Protein AF-A0A6S6TCY6-F1 (afdb_monomer_lite)

InterPro domains:
  IPR008331 Ferritin/DPS domain [PF00210] (5-62)
  IPR009078 Ferritin-like superfamily [SSF47240] (3-63)
  IPR012347 Ferritin-like [G3DSA:1.20.1260.10] (1-71)

Organism: NCBI:txid269237

pLDDT: mean 96.14, std 5.82, range [67.0, 98.88]

Radius of gyration: 17.24 Å; chains: 1; bounding box: 36×16×53 Å

Foldseek 3Di:
DVVVLVVLVVVLVVLVVLLVVLVVQLVVCPPPPVVSNVVSVVSNVVSVVVNVVSVVVSVVVVVVVVVVVVVVD

Sequence (73 aa):
MKSQQTILKDSIKGEQCAISTYSQLADMTRDKEIVTYDLVSEILADEVEHEENLQALYDDITEFVTDIKSSLS

Structure (mmCIF, N/CA/C/O backbone):
data_AF-A0A6S6TCY6-F1
#
_entry.id   AF-A0A6S6TCY6-F1
#
loop_
_atom_site.group_PDB
_atom_site.id
_atom_site.type_symbol
_atom_site.label_atom_id
_atom_site.label_alt_id
_atom_site.label_comp_id
_atom_site.label_asym_id
_atom_site.label_entity_id
_atom_site.label_seq_id
_atom_site.pdbx_PDB_ins_code
_atom_site.Cartn_x
_atom_site.Cartn_y
_atom_site.Cartn_z
_atom_site.occupancy
_atom_site.B_iso_or_equiv
_atom_site.auth_seq_id
_atom_site.auth_comp_id
_atom_site.auth_asym_id
_atom_site.auth_atom_id
_atom_site.pdbx_PDB_model_num
ATOM 1 N N . MET A 1 1 ? -6.741 3.990 20.810 1.00 67.00 1 MET A N 1
ATOM 2 C CA . MET A 1 1 ? -7.544 3.109 19.933 1.00 67.00 1 MET A CA 1
ATOM 3 C C . MET A 1 1 ? -8.180 3.856 18.768 1.00 67.00 1 MET A C 1
ATOM 5 O O . MET A 1 1 ? -7.742 3.606 17.658 1.00 67.00 1 MET A O 1
ATOM 9 N N . LYS A 1 2 ? -9.100 4.824 18.956 1.00 73.00 2 LYS A N 1
ATOM 10 C CA . LYS A 1 2 ? -9.682 5.561 17.804 1.00 73.00 2 LYS A CA 1
ATOM 11 C C . LYS A 1 2 ? -8.635 6.230 16.896 1.00 73.00 2 LYS A C 1
ATOM 13 O O . LYS A 1 2 ? -8.750 6.145 15.685 1.00 73.00 2 LYS A O 1
ATOM 18 N N . SER A 1 3 ? -7.598 6.838 17.476 1.00 85.06 3 SER A N 1
ATOM 19 C CA . SER A 1 3 ? -6.504 7.458 16.714 1.00 85.06 3 SER A CA 1
ATOM 20 C C . SER A 1 3 ? -5.678 6.455 15.901 1.00 85.06 3 SER A C 1
ATOM 22 O O . SER A 1 3 ? -5.277 6.773 14.791 1.00 85.06 3 SER A O 1
ATOM 24 N N . GLN A 1 4 ? -5.457 5.243 16.420 1.00 88.31 4 GLN A N 1
ATOM 25 C CA . GLN A 1 4 ? -4.685 4.196 15.737 1.00 88.31 4 GLN A CA 1
ATOM 26 C C . GLN A 1 4 ? -5.429 3.688 14.496 1.00 88.31 4 GLN A C 1
ATOM 28 O O . GLN A 1 4 ? -4.846 3.608 13.424 1.00 88.31 4 GLN A O 1
ATOM 33 N N . GLN A 1 5 ? -6.736 3.437 14.619 1.00 92.56 5 GLN A N 1
ATOM 34 C CA . GLN A 1 5 ? -7.588 3.045 13.491 1.00 92.56 5 GLN A CA 1
ATOM 35 C C . GLN A 1 5 ? -7.662 4.128 12.404 1.00 92.56 5 GLN A C 1
ATOM 37 O O . GLN A 1 5 ? -7.729 3.801 11.224 1.00 92.56 5 GLN A O 1
ATOM 42 N N . THR A 1 6 ? -7.646 5.412 12.779 1.00 96.00 6 THR A N 1
ATOM 43 C CA . THR A 1 6 ? -7.576 6.512 11.803 1.00 96.00 6 THR A CA 1
ATOM 44 C C . THR A 1 6 ? -6.246 6.515 11.055 1.00 96.00 6 THR A C 1
ATOM 46 O O . THR A 1 6 ? -6.263 6.578 9.833 1.00 96.00 6 THR A O 1
ATOM 49 N N . ILE A 1 7 ? -5.117 6.386 11.764 1.00 97.19 7 ILE A N 1
ATOM 50 C CA . ILE A 1 7 ? -3.785 6.343 11.139 1.00 97.19 7 ILE A CA 1
ATOM 51 C C . ILE A 1 7 ? -3.691 5.178 10.152 1.00 97.19 7 ILE A C 1
ATOM 53 O O . ILE A 1 7 ? -3.276 5.387 9.022 1.00 97.19 7 ILE A O 1
ATOM 57 N N . LEU A 1 8 ? -4.149 3.983 10.539 1.00 97.56 8 LEU A N 1
ATOM 58 C CA . LEU A 1 8 ? -4.137 2.817 9.651 1.00 97.56 8 LEU A CA 1
ATOM 59 C C . LEU A 1 8 ? -4.971 3.039 8.386 1.00 97.56 8 LEU A C 1
ATOM 61 O O . LEU A 1 8 ? -4.518 2.709 7.299 1.00 97.56 8 LEU A O 1
ATOM 65 N N . LYS A 1 9 ? -6.149 3.666 8.494 1.00 97.94 9 LYS A N 1
ATOM 66 C CA . LYS A 1 9 ? -6.957 4.018 7.313 1.00 97.94 9 LYS A CA 1
ATOM 67 C C . LYS A 1 9 ? -6.253 4.994 6.380 1.00 97.94 9 LYS A C 1
ATOM 69 O O . LYS A 1 9 ? -6.423 4.893 5.168 1.00 97.94 9 LYS A O 1
ATOM 74 N N . ASP A 1 10 ? -5.532 5.963 6.932 1.00 98.31 10 ASP A N 1
ATOM 75 C CA . ASP A 1 10 ? -4.791 6.929 6.125 1.00 98.31 10 ASP A CA 1
ATOM 76 C C . ASP A 1 10 ? -3.568 6.269 5.470 1.00 98.31 10 ASP A C 1
ATOM 78 O O . ASP A 1 10 ? -3.314 6.525 4.296 1.00 98.31 10 ASP A O 1
ATOM 82 N N . SER A 1 11 ? -2.882 5.357 6.170 1.00 98.31 11 SER A N 1
ATOM 83 C CA . SER A 1 11 ? -1.803 4.537 5.606 1.00 98.31 11 SER A CA 1
ATOM 84 C C . SER A 1 11 ? -2.293 3.628 4.475 1.00 98.31 11 SER A C 1
ATOM 86 O O . SER A 1 11 ? -1.709 3.667 3.403 1.00 98.31 11 SER A O 1
ATOM 88 N N . ILE A 1 12 ? -3.414 2.914 4.647 1.00 98.75 12 ILE A N 1
ATOM 89 C CA . ILE A 1 12 ? -4.015 2.066 3.594 1.00 98.75 12 ILE A CA 1
ATOM 90 C C . ILE A 1 12 ? -4.314 2.886 2.331 1.00 98.75 12 ILE A C 1
ATOM 92 O O . ILE A 1 12 ? -4.007 2.468 1.220 1.00 98.75 12 ILE A O 1
ATOM 96 N N . LYS A 1 13 ? -4.864 4.098 2.480 1.00 98.69 13 LYS A N 1
ATOM 97 C CA . LYS A 1 13 ? -5.073 5.002 1.335 1.00 98.69 13 LYS A CA 1
ATOM 98 C C . LYS A 1 13 ? -3.763 5.459 0.693 1.00 98.69 13 LYS A C 1
ATOM 100 O O . LYS A 1 13 ? -3.744 5.733 -0.505 1.00 98.69 13 LYS A O 1
ATOM 105 N N . GLY A 1 14 ? -2.707 5.599 1.492 1.00 98.69 14 GLY A N 1
ATOM 106 C CA . GLY A 1 14 ? -1.352 5.855 1.017 1.00 98.69 14 GLY A CA 1
ATOM 107 C C . GLY A 1 14 ? -0.876 4.738 0.095 1.00 98.69 14 GLY A C 1
ATOM 108 O O . GLY A 1 14 ? -0.519 5.029 -1.046 1.00 98.69 14 GLY A O 1
ATOM 109 N N . GLU A 1 15 ? -0.997 3.484 0.534 1.00 98.69 15 GLU A N 1
ATOM 110 C CA . GLU A 1 15 ? -0.611 2.324 -0.281 1.00 98.69 15 GLU A CA 1
ATOM 111 C C . GLU A 1 15 ? -1.468 2.202 -1.544 1.00 98.69 15 GLU A C 1
ATOM 113 O O . GLU A 1 15 ? -0.939 2.054 -2.638 1.00 98.69 15 GLU A O 1
ATOM 118 N N . GLN A 1 16 ? -2.783 2.422 -1.459 1.00 98.81 16 GLN A N 1
ATOM 119 C CA . GLN A 1 16 ? -3.661 2.441 -2.641 1.00 98.81 16 GLN A CA 1
ATOM 120 C C . GLN A 1 16 ? -3.249 3.507 -3.674 1.00 98.81 16 GLN A C 1
ATOM 122 O O . GLN A 1 16 ? -3.346 3.292 -4.887 1.00 98.81 16 GLN A O 1
ATOM 127 N N . CYS A 1 17 ? -2.774 4.668 -3.210 1.00 98.75 17 CYS A N 1
ATOM 128 C CA . CYS A 1 17 ? -2.224 5.714 -4.072 1.00 98.75 17 CYS A CA 1
ATOM 129 C C . CYS A 1 17 ? -0.903 5.271 -4.724 1.00 98.75 17 CYS A C 1
ATOM 131 O O . CYS A 1 17 ? -0.702 5.488 -5.926 1.00 98.75 17 CYS A O 1
ATOM 133 N N . ALA A 1 18 ? -0.023 4.628 -3.952 1.00 98.69 18 ALA A N 1
ATOM 134 C CA . ALA A 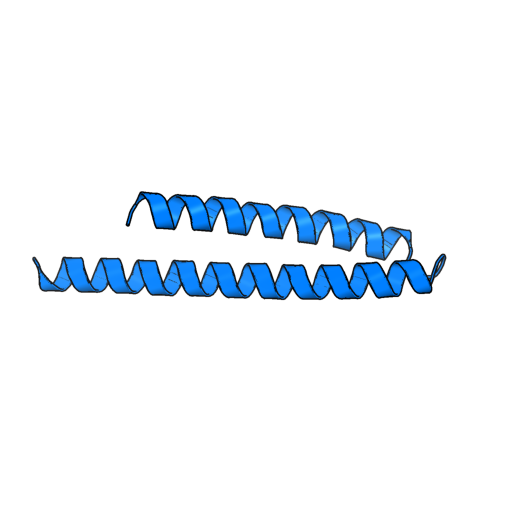1 18 ? 1.247 4.095 -4.430 1.00 98.69 18 ALA A CA 1
ATOM 135 C C . ALA A 1 18 ? 1.027 2.991 -5.478 1.00 98.69 18 ALA A C 1
ATOM 137 O O . ALA A 1 18 ? 1.516 3.119 -6.600 1.00 98.69 18 ALA A O 1
ATOM 138 N N . ILE A 1 19 ? 0.180 1.999 -5.188 1.00 98.88 19 ILE A N 1
ATOM 139 C CA . ILE A 1 19 ? -0.225 0.921 -6.105 1.00 98.88 19 ILE A CA 1
ATOM 140 C C . ILE A 1 19 ? -0.749 1.495 -7.423 1.00 98.88 19 ILE A C 1
ATOM 142 O O . ILE A 1 19 ? -0.290 1.111 -8.500 1.00 98.88 19 ILE A O 1
ATOM 146 N N . SER A 1 20 ? -1.670 2.466 -7.368 1.00 98.81 20 SER A N 1
ATOM 147 C CA . SER A 1 20 ? -2.185 3.108 -8.584 1.00 98.81 20 SER A CA 1
ATOM 148 C C . SER A 1 20 ? -1.078 3.795 -9.389 1.00 98.81 20 SER A C 1
ATOM 150 O O . SER A 1 20 ? -1.128 3.795 -10.619 1.00 98.81 20 SER A O 1
ATOM 152 N N . THR A 1 21 ? -0.106 4.412 -8.718 1.00 98.75 21 THR A N 1
ATOM 153 C CA . THR A 1 21 ? 0.998 5.131 -9.365 1.00 98.75 21 THR A CA 1
ATOM 154 C C . THR A 1 21 ? 1.977 4.156 -10.016 1.00 98.75 21 THR A C 1
ATOM 156 O O . THR A 1 21 ? 2.290 4.293 -11.200 1.00 98.75 21 THR A O 1
ATOM 159 N N . TYR A 1 22 ? 2.425 3.135 -9.285 1.00 98.75 22 TYR A N 1
ATOM 160 C CA . TYR A 1 22 ? 3.372 2.147 -9.796 1.00 98.75 22 TYR A CA 1
ATOM 161 C C . TYR A 1 22 ? 2.750 1.230 -10.850 1.00 98.75 22 TYR A C 1
ATOM 163 O O . TYR A 1 22 ? 3.423 0.898 -11.821 1.00 98.75 22 TYR A O 1
ATOM 171 N N . SER A 1 23 ? 1.450 0.930 -10.773 1.00 98.62 23 SER A N 1
ATOM 172 C CA . SER A 1 23 ? 0.738 0.239 -11.855 1.00 98.62 23 SER A CA 1
ATOM 173 C C . SER A 1 23 ? 0.767 1.039 -13.162 1.00 98.62 23 SER A C 1
ATOM 175 O O . SER A 1 23 ? 1.036 0.473 -14.220 1.00 98.62 23 SER A O 1
ATOM 177 N N . GLN A 1 24 ? 0.538 2.357 -13.108 1.00 98.69 24 GLN A N 1
ATOM 178 C CA . GLN A 1 24 ? 0.619 3.211 -14.299 1.00 98.69 24 GLN A CA 1
ATOM 179 C C . GLN A 1 24 ? 2.051 3.279 -14.848 1.00 98.69 24 GLN A C 1
ATOM 181 O O . GLN A 1 24 ? 2.249 3.213 -16.061 1.00 98.69 24 GLN A O 1
ATOM 186 N N . LEU A 1 25 ? 3.057 3.370 -13.973 1.00 98.44 25 LEU A N 1
ATOM 187 C CA . LEU A 1 25 ? 4.467 3.366 -14.374 1.00 98.44 25 LEU A CA 1
ATOM 188 C C . LEU A 1 25 ? 4.898 2.029 -14.994 1.00 98.44 25 LEU A C 1
ATOM 190 O O . LEU A 1 25 ? 5.628 2.032 -15.990 1.00 98.44 25 LEU A O 1
ATOM 194 N N . ALA A 1 26 ? 4.424 0.900 -14.460 1.00 98.31 26 ALA A N 1
ATOM 195 C CA . ALA A 1 26 ? 4.679 -0.422 -15.021 1.00 98.31 26 ALA A CA 1
ATOM 196 C C . ALA A 1 26 ? 4.118 -0.498 -16.446 1.00 98.31 26 ALA A C 1
ATOM 198 O O . ALA A 1 26 ? 4.830 -0.864 -17.377 1.00 98.31 26 ALA A O 1
ATOM 199 N N . ASP A 1 27 ? 2.883 -0.044 -16.665 1.00 98.31 27 ASP A N 1
ATOM 200 C CA . ASP A 1 27 ? 2.276 -0.013 -18.000 1.00 98.31 27 ASP A CA 1
ATOM 201 C C . ASP A 1 27 ? 2.992 0.940 -18.969 1.00 98.31 27 ASP A C 1
ATOM 203 O O . ASP A 1 27 ? 3.101 0.656 -20.164 1.00 98.31 27 ASP A O 1
ATOM 207 N N . MET A 1 28 ? 3.520 2.064 -18.475 1.00 98.06 28 MET A N 1
ATOM 208 C CA . MET A 1 28 ? 4.274 3.014 -19.297 1.00 98.06 28 MET A CA 1
ATOM 209 C C . MET A 1 28 ? 5.607 2.447 -19.793 1.00 98.06 28 MET A C 1
ATOM 211 O O . MET A 1 28 ? 6.001 2.752 -20.927 1.00 98.06 28 MET A O 1
ATOM 215 N N . THR A 1 29 ? 6.285 1.668 -18.949 1.00 98.12 29 THR A N 1
ATOM 216 C CA . THR A 1 29 ? 7.651 1.157 -19.162 1.00 98.12 29 THR A CA 1
ATOM 217 C C . THR A 1 29 ? 7.689 -0.246 -19.764 1.00 98.12 29 THR A C 1
ATOM 219 O O . THR A 1 29 ? 8.699 -0.612 -20.378 1.00 98.12 29 THR A O 1
ATOM 222 N N . ARG A 1 30 ? 6.582 -0.996 -19.667 1.00 97.06 30 ARG A N 1
ATOM 223 C CA . ARG A 1 30 ? 6.397 -2.313 -20.286 1.00 97.06 30 ARG A CA 1
ATOM 224 C C . ARG A 1 30 ? 6.822 -2.286 -21.755 1.00 97.06 30 ARG A C 1
ATOM 226 O O . ARG A 1 30 ? 6.439 -1.390 -22.509 1.00 97.06 30 ARG A O 1
ATOM 233 N N . ASP A 1 31 ? 7.647 -3.255 -22.140 1.00 96.19 31 ASP A N 1
ATOM 234 C CA . ASP A 1 31 ? 8.190 -3.442 -23.495 1.00 96.19 31 ASP A CA 1
ATOM 235 C C . ASP A 1 31 ? 9.050 -2.284 -24.052 1.00 96.19 31 ASP A C 1
ATOM 237 O O . ASP A 1 31 ? 9.456 -2.324 -25.215 1.00 96.19 31 ASP A O 1
ATOM 241 N N . LYS A 1 32 ? 9.365 -1.258 -23.246 1.00 96.50 32 LYS A N 1
ATOM 242 C CA . LYS A 1 32 ? 10.210 -0.116 -23.649 1.00 96.50 32 LYS A CA 1
ATOM 243 C C . LYS A 1 32 ? 11.511 -0.046 -22.865 1.00 96.50 32 LYS A C 1
ATOM 245 O O . LYS A 1 32 ? 12.565 0.189 -23.448 1.00 96.50 32 LYS A O 1
ATOM 250 N N . GLU A 1 33 ? 11.434 -0.253 -21.555 1.00 97.19 33 GLU A N 1
ATOM 251 C CA . GLU A 1 33 ? 12.555 -0.096 -20.630 1.00 97.19 33 GLU A CA 1
ATOM 252 C C . GLU A 1 33 ? 12.539 -1.228 -19.602 1.00 97.19 33 GLU A C 1
ATOM 254 O O . GLU A 1 33 ? 12.035 -1.065 -18.495 1.00 97.19 33 GLU A O 1
ATOM 259 N N . ILE A 1 34 ? 13.087 -2.388 -1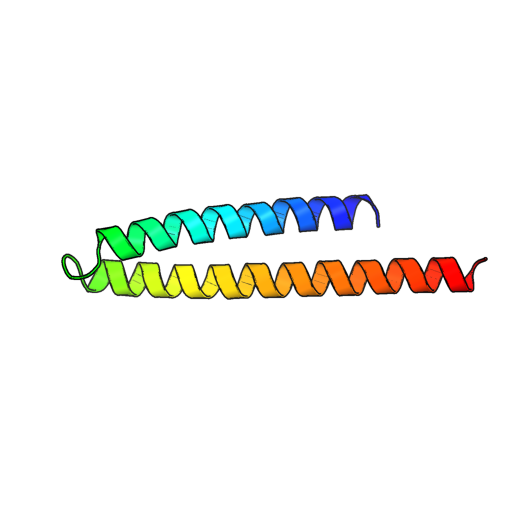9.975 1.00 96.56 34 ILE A N 1
ATOM 260 C CA . ILE A 1 34 ? 12.982 -3.616 -19.170 1.00 96.56 34 ILE A CA 1
ATOM 261 C C . ILE A 1 34 ? 13.514 -3.456 -17.737 1.00 96.56 34 ILE A C 1
ATOM 263 O O . ILE A 1 34 ? 12.867 -3.892 -16.798 1.00 96.56 34 ILE A O 1
ATOM 267 N N . VAL A 1 35 ? 14.631 -2.743 -17.548 1.00 98.31 35 VAL A N 1
ATOM 268 C CA . VAL A 1 35 ? 15.220 -2.521 -16.214 1.00 98.31 35 VAL A CA 1
ATOM 269 C C . VAL A 1 35 ? 14.311 -1.657 -15.336 1.00 98.31 35 VAL A C 1
ATOM 271 O O . VAL A 1 35 ? 14.144 -1.932 -14.152 1.00 98.31 35 VAL A O 1
ATOM 274 N N . THR A 1 36 ? 13.711 -0.613 -15.913 1.00 98.06 36 THR A N 1
ATOM 275 C CA . THR A 1 36 ? 12.778 0.266 -15.196 1.00 98.06 36 THR A CA 1
ATOM 276 C C . THR A 1 36 ? 11.477 -0.470 -14.886 1.00 98.06 36 THR A C 1
ATOM 278 O O . THR A 1 36 ? 10.944 -0.324 -13.791 1.00 98.06 36 THR A O 1
ATOM 281 N N . TYR A 1 37 ? 10.984 -1.279 -15.826 1.00 98.56 37 TYR A N 1
ATOM 282 C CA . TYR A 1 37 ? 9.798 -2.108 -15.632 1.00 98.56 37 TYR A CA 1
ATOM 283 C C . TYR A 1 37 ? 9.983 -3.115 -14.494 1.00 98.56 37 TYR A C 1
ATOM 285 O O . TYR A 1 37 ? 9.103 -3.215 -13.641 1.00 98.56 37 TYR A O 1
ATOM 293 N N . ASP A 1 38 ? 11.120 -3.812 -14.449 1.00 98.50 38 ASP A N 1
ATOM 294 C CA . ASP A 1 38 ? 11.420 -4.784 -13.394 1.00 98.50 38 ASP A CA 1
ATOM 295 C C . ASP A 1 38 ? 11.460 -4.095 -12.020 1.00 98.50 38 ASP A C 1
ATOM 297 O O . ASP A 1 38 ? 10.757 -4.518 -11.106 1.00 98.50 38 ASP A O 1
ATOM 301 N N . LEU A 1 39 ? 12.165 -2.961 -11.902 1.00 98.56 39 LEU A N 1
ATOM 302 C CA . LEU A 1 39 ? 12.222 -2.186 -10.656 1.00 98.56 39 LEU A CA 1
ATOM 303 C C . LEU A 1 39 ? 10.837 -1.692 -10.206 1.00 98.56 39 LEU A C 1
ATOM 305 O O . LEU A 1 39 ? 10.489 -1.782 -9.033 1.00 98.56 39 LEU A O 1
ATOM 309 N N . VAL A 1 40 ? 10.037 -1.150 -11.127 1.00 98.56 40 VAL A N 1
ATOM 310 C CA . VAL A 1 40 ? 8.683 -0.674 -10.807 1.00 98.56 40 VAL A CA 1
ATOM 311 C C . VAL A 1 40 ? 7.763 -1.835 -10.424 1.00 98.56 40 VAL A C 1
ATOM 313 O O . VAL A 1 40 ? 6.898 -1.659 -9.571 1.00 98.56 40 VAL A O 1
ATOM 316 N N . SER A 1 41 ? 7.949 -3.010 -11.028 1.00 98.56 41 SER A N 1
ATOM 317 C CA . SER A 1 41 ? 7.172 -4.211 -10.708 1.00 98.56 41 SER A CA 1
ATOM 318 C C . SER A 1 41 ? 7.497 -4.748 -9.315 1.00 98.56 41 SER A C 1
ATOM 320 O O . SER A 1 41 ? 6.580 -5.169 -8.616 1.00 98.56 41 SER A O 1
ATOM 322 N N . GLU A 1 42 ? 8.768 -4.700 -8.901 1.00 98.75 42 GLU A N 1
ATOM 323 C CA . GLU A 1 42 ? 9.183 -5.031 -7.531 1.00 98.75 42 GLU A CA 1
ATOM 324 C C . GLU A 1 42 ? 8.537 -4.078 -6.521 1.00 98.75 42 GLU A C 1
ATOM 326 O O . GLU A 1 42 ? 7.863 -4.536 -5.605 1.00 98.75 42 GLU A O 1
ATOM 331 N N . ILE A 1 43 ? 8.631 -2.763 -6.751 1.00 98.81 43 ILE A N 1
ATOM 332 C CA . ILE A 1 43 ? 8.002 -1.774 -5.864 1.00 98.81 43 ILE A CA 1
ATOM 333 C C . ILE A 1 43 ? 6.485 -1.989 -5.801 1.00 98.81 43 ILE A C 1
ATOM 335 O O . ILE A 1 43 ? 5.909 -2.003 -4.723 1.00 98.81 43 ILE A O 1
ATOM 339 N N . LEU A 1 44 ? 5.822 -2.200 -6.943 1.00 98.81 44 LEU A N 1
ATOM 340 C CA . LEU A 1 44 ? 4.381 -2.459 -6.979 1.00 98.81 44 LEU A CA 1
ATOM 341 C C . LEU A 1 44 ? 3.989 -3.691 -6.151 1.00 98.81 44 LEU A C 1
ATOM 343 O O . LEU A 1 44 ? 2.939 -3.672 -5.513 1.00 98.81 44 LEU A O 1
ATOM 347 N N . ALA A 1 45 ? 4.798 -4.753 -6.178 1.00 98.81 45 ALA A N 1
ATOM 348 C CA . ALA A 1 45 ? 4.554 -5.943 -5.372 1.00 98.81 45 ALA A CA 1
ATOM 349 C C . ALA A 1 45 ? 4.684 -5.642 -3.870 1.00 98.81 45 ALA A C 1
ATOM 351 O O . ALA A 1 45 ? 3.806 -6.046 -3.107 1.00 98.81 45 ALA A O 1
ATOM 352 N N . ASP A 1 46 ? 5.710 -4.881 -3.477 1.00 98.81 46 ASP A N 1
ATOM 353 C CA . ASP A 1 46 ? 5.901 -4.442 -2.091 1.00 98.81 46 ASP A CA 1
ATOM 354 C C . ASP A 1 46 ? 4.692 -3.626 -1.601 1.00 98.81 46 ASP A C 1
ATOM 356 O O . ASP A 1 46 ? 4.164 -3.902 -0.526 1.00 98.81 46 ASP A O 1
ATOM 360 N N . GLU A 1 47 ? 4.178 -2.681 -2.399 1.00 98.81 47 GLU A N 1
ATOM 361 C CA . GLU A 1 47 ? 3.041 -1.854 -1.961 1.00 98.81 47 GLU A CA 1
ATOM 362 C C . GLU A 1 47 ? 1.736 -2.650 -1.816 1.00 98.81 47 GLU A C 1
ATOM 364 O O . GLU A 1 47 ? 0.920 -2.344 -0.944 1.00 98.81 47 GLU A O 1
ATOM 369 N N . VAL A 1 48 ? 1.532 -3.694 -2.630 1.00 98.75 48 VAL A N 1
ATOM 370 C CA . VAL A 1 48 ? 0.395 -4.617 -2.459 1.00 98.75 48 VAL A CA 1
ATOM 371 C C . VAL A 1 48 ? 0.529 -5.391 -1.146 1.00 98.75 48 VAL A C 1
ATOM 373 O O . VAL A 1 48 ? -0.434 -5.464 -0.384 1.00 98.75 48 VAL A O 1
ATOM 376 N N . GLU A 1 49 ? 1.719 -5.915 -0.837 1.00 98.81 49 GLU A N 1
ATOM 377 C CA . GLU A 1 49 ? 1.979 -6.585 0.443 1.00 98.81 49 GLU A CA 1
ATOM 378 C C . GLU A 1 49 ? 1.786 -5.620 1.630 1.00 98.81 49 GLU A C 1
ATOM 380 O O . GLU A 1 49 ? 1.184 -5.979 2.647 1.00 98.81 49 GLU A O 1
ATOM 385 N N . HIS A 1 50 ? 2.256 -4.376 1.511 1.00 98.69 50 HIS A N 1
ATOM 386 C CA . HIS A 1 50 ? 2.070 -3.347 2.531 1.00 98.69 50 HIS A CA 1
ATOM 387 C C . HIS A 1 50 ? 0.586 -3.040 2.773 1.00 98.69 50 HIS A C 1
ATOM 389 O O . HIS A 1 50 ? 0.167 -2.989 3.935 1.00 98.69 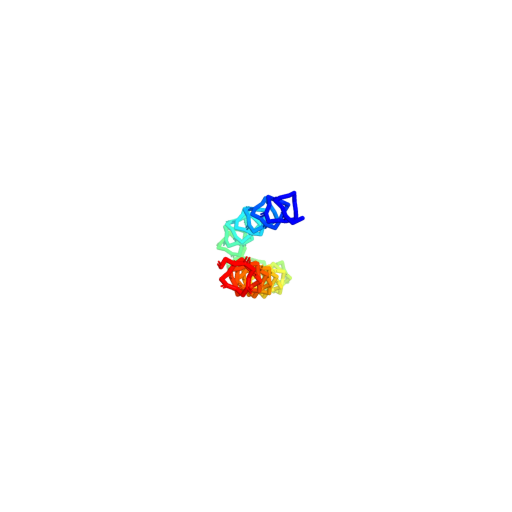50 HIS A O 1
ATOM 395 N N . GLU A 1 51 ? -0.225 -2.880 1.718 1.00 98.81 51 GLU A N 1
ATOM 396 C CA . GLU A 1 51 ? -1.672 -2.672 1.854 1.00 98.81 51 GLU A CA 1
ATOM 397 C C . GLU A 1 51 ? -2.333 -3.849 2.583 1.00 98.81 51 GLU A C 1
ATOM 399 O O . GLU A 1 51 ? -3.069 -3.635 3.551 1.00 98.81 51 GLU A O 1
ATOM 404 N N . GLU A 1 52 ? -2.046 -5.085 2.158 1.00 98.69 52 GLU A N 1
ATOM 405 C CA . GLU A 1 52 ? -2.605 -6.302 2.756 1.00 98.69 52 GLU A CA 1
ATOM 406 C C . GLU A 1 52 ? -2.260 -6.407 4.248 1.00 98.69 52 GLU A C 1
ATOM 408 O O . GLU A 1 52 ? -3.140 -6.646 5.083 1.00 98.69 52 GLU A O 1
ATOM 413 N N . ASN A 1 53 ? -1.003 -6.143 4.607 1.00 98.69 53 ASN A N 1
ATOM 414 C CA . ASN A 1 53 ? -0.537 -6.147 5.992 1.00 98.69 53 ASN 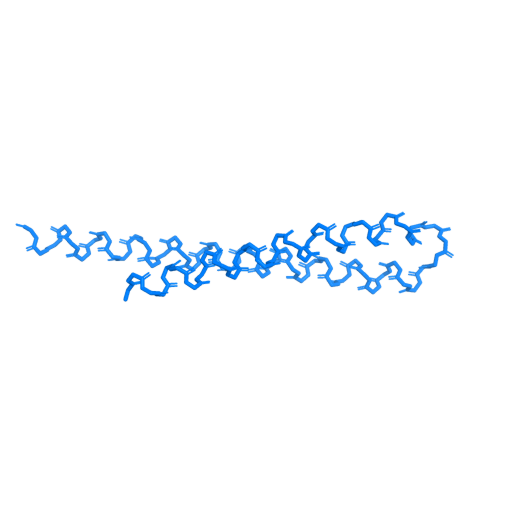A CA 1
ATOM 415 C C . ASN A 1 53 ? -1.236 -5.076 6.846 1.00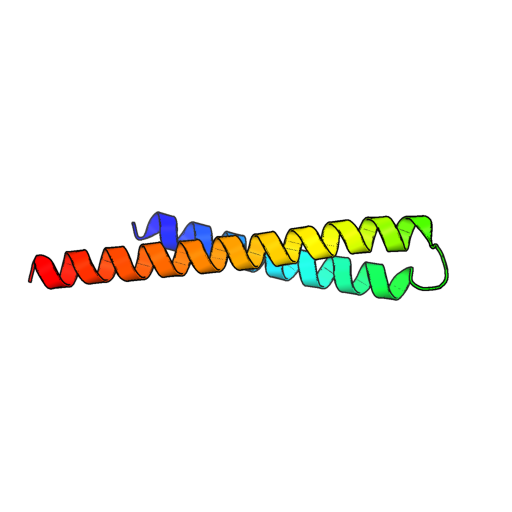 98.69 53 ASN A C 1
ATOM 417 O O . ASN A 1 53 ? -1.635 -5.338 7.986 1.00 98.69 53 ASN A O 1
ATOM 421 N N . LEU A 1 54 ? -1.404 -3.861 6.314 1.00 98.56 54 LEU A N 1
ATOM 422 C CA . LEU A 1 54 ? -2.093 -2.777 7.017 1.00 98.56 54 LEU A CA 1
ATOM 423 C C . LEU A 1 54 ? -3.587 -3.063 7.189 1.00 98.56 54 LEU A C 1
ATOM 425 O O . LEU A 1 54 ? -4.150 -2.747 8.242 1.00 98.56 54 LEU A O 1
ATOM 429 N N . GLN A 1 55 ? -4.220 -3.660 6.179 1.00 98.50 55 GLN A N 1
ATOM 430 C CA . GLN A 1 55 ? -5.622 -4.054 6.224 1.00 98.50 55 GLN A CA 1
ATOM 431 C C . GLN A 1 55 ? -5.846 -5.146 7.277 1.00 98.50 55 GLN A C 1
ATOM 433 O O . GLN A 1 55 ? -6.707 -4.979 8.141 1.00 98.50 55 GLN A O 1
ATOM 438 N N . ALA A 1 56 ? -5.011 -6.190 7.288 1.00 98.56 56 ALA A N 1
ATOM 439 C CA . ALA A 1 56 ? -5.059 -7.240 8.304 1.00 98.56 56 ALA A CA 1
ATOM 440 C C . ALA A 1 56 ? -4.897 -6.666 9.721 1.00 98.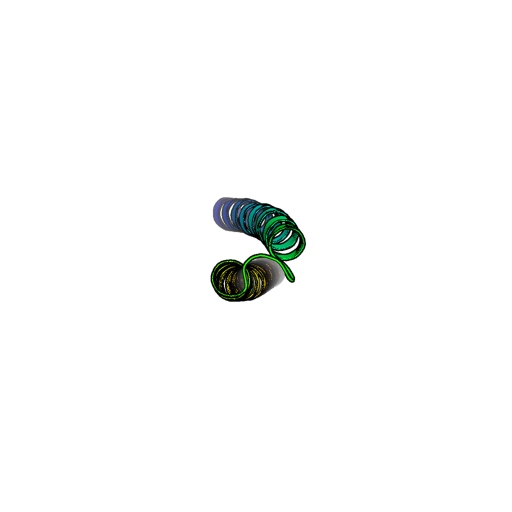56 56 ALA A C 1
ATOM 442 O O . ALA A 1 56 ? -5.709 -6.932 10.606 1.00 98.56 56 ALA A O 1
ATOM 443 N N . LEU A 1 57 ? -3.915 -5.781 9.926 1.00 98.06 57 LEU A N 1
ATOM 444 C CA . LEU A 1 57 ? -3.701 -5.133 11.220 1.00 98.06 57 LEU A CA 1
ATOM 445 C C . LEU A 1 57 ? -4.895 -4.265 11.652 1.00 98.06 57 LEU A C 1
ATOM 447 O O . LEU A 1 57 ? -5.238 -4.207 12.838 1.00 98.06 57 LEU A O 1
ATOM 451 N N . TYR A 1 58 ? -5.523 -3.555 10.713 1.00 97.50 58 TYR A N 1
ATOM 452 C CA . TYR A 1 58 ? -6.720 -2.768 10.993 1.00 97.50 58 TYR A CA 1
ATOM 453 C C . TYR A 1 58 ? -7.886 -3.657 11.440 1.00 97.50 58 TYR A C 1
ATOM 455 O O . TYR A 1 58 ? -8.595 -3.297 12.392 1.00 97.50 58 TYR A O 1
ATOM 463 N N . ASP A 1 59 ? -8.075 -4.796 10.778 1.00 97.44 59 ASP A N 1
ATOM 464 C CA . ASP A 1 59 ? -9.144 -5.745 11.072 1.00 97.44 59 ASP A CA 1
ATOM 465 C C . ASP A 1 59 ? -8.927 -6.411 12.436 1.00 97.44 59 ASP A C 1
ATOM 467 O O . ASP A 1 59 ? -9.816 -6.320 13.288 1.00 97.44 59 ASP A O 1
ATOM 471 N N . ASP A 1 60 ? -7.718 -6.907 12.713 1.00 97.56 60 ASP A N 1
ATOM 472 C CA . ASP A 1 60 ? -7.334 -7.499 14.003 1.00 97.56 60 ASP A CA 1
ATOM 473 C C . ASP A 1 60 ? -7.572 -6.531 15.172 1.00 97.56 60 ASP A C 1
ATOM 475 O O . ASP A 1 60 ? -8.164 -6.873 16.201 1.00 97.56 60 ASP A O 1
ATOM 479 N N . ILE A 1 61 ? -7.144 -5.271 15.022 1.00 95.81 61 ILE A N 1
ATOM 480 C CA . ILE A 1 61 ? -7.371 -4.245 16.046 1.00 95.81 61 ILE A CA 1
ATOM 481 C C . ILE A 1 61 ? -8.868 -3.989 16.217 1.00 95.81 61 ILE A C 1
ATOM 483 O O . ILE A 1 61 ? -9.332 -3.779 17.338 1.00 95.81 61 ILE A O 1
ATOM 487 N N . THR A 1 62 ? -9.632 -3.966 15.127 1.00 95.25 62 THR A N 1
ATOM 488 C CA . THR A 1 62 ? -11.073 -3.700 15.165 1.00 95.25 62 THR A CA 1
ATOM 489 C C . THR A 1 62 ? -11.838 -4.825 15.856 1.00 95.25 62 THR A C 1
ATOM 491 O O . THR A 1 62 ? -12.712 -4.531 16.681 1.00 95.25 62 THR A O 1
ATOM 494 N N . GLU A 1 63 ? -11.486 -6.080 15.586 1.00 96.50 63 GLU A N 1
ATOM 495 C CA . GLU A 1 63 ? -12.010 -7.256 16.281 1.00 96.50 63 GLU A CA 1
ATOM 496 C C . GLU A 1 63 ? -11.671 -7.190 17.774 1.00 96.50 63 GLU A C 1
ATOM 498 O O . GLU A 1 63 ? -12.573 -7.150 18.612 1.00 96.50 63 GLU A O 1
ATOM 503 N N . PHE A 1 64 ? -10.396 -6.986 18.116 1.00 95.31 64 PHE A N 1
ATOM 504 C CA . PHE A 1 64 ? -9.943 -6.878 19.504 1.00 95.31 64 PHE A CA 1
ATOM 505 C C . PHE A 1 64 ? -10.663 -5.770 20.295 1.00 95.31 64 PHE A C 1
ATOM 507 O O . PHE A 1 64 ? -11.076 -5.959 21.443 1.00 95.31 64 PHE A O 1
ATOM 514 N N . VAL A 1 65 ? -10.861 -4.591 19.688 1.00 93.88 65 VAL A N 1
ATOM 515 C CA . VAL A 1 65 ? -11.632 -3.490 20.296 1.00 93.88 65 VAL A CA 1
ATOM 516 C C . VAL A 1 65 ? -13.080 -3.912 20.560 1.00 93.88 65 VAL A C 1
ATOM 518 O O . VAL A 1 65 ? -13.679 -3.471 21.546 1.00 93.88 65 VAL A O 1
ATOM 521 N N . THR A 1 66 ? -13.665 -4.686 19.650 1.00 94.75 66 THR A N 1
ATOM 522 C CA . THR A 1 66 ? -15.062 -5.123 19.718 1.00 94.75 66 THR A CA 1
ATOM 523 C C . THR A 1 66 ? -15.244 -6.143 20.833 1.00 94.75 66 THR A C 1
ATOM 525 O O . THR A 1 66 ? -16.126 -5.959 21.672 1.00 94.75 66 THR A O 1
ATOM 528 N N . ASP A 1 67 ? -14.347 -7.119 20.933 1.00 96.38 67 ASP A N 1
ATOM 529 C CA . ASP A 1 67 ? -14.367 -8.148 21.975 1.00 96.38 67 ASP A CA 1
ATOM 530 C C . ASP A 1 67 ? -14.209 -7.566 23.378 1.00 96.38 67 ASP A C 1
ATOM 532 O O . ASP A 1 67 ? -14.937 -7.938 24.305 1.00 96.38 67 ASP A O 1
ATOM 536 N N . ILE A 1 68 ? -13.313 -6.587 23.536 1.00 95.81 68 ILE A N 1
ATOM 537 C CA . ILE A 1 68 ? -13.154 -5.862 24.801 1.00 95.81 68 ILE A CA 1
ATOM 538 C C . ILE A 1 68 ? -14.456 -5.165 25.196 1.00 95.81 68 ILE A C 1
ATOM 540 O O . ILE A 1 68 ? -14.863 -5.236 26.355 1.00 95.81 68 ILE A O 1
ATOM 544 N N . LYS A 1 69 ? -15.122 -4.485 24.255 1.00 93.31 69 LYS A N 1
ATOM 545 C CA . LYS A 1 69 ? -16.376 -3.775 24.547 1.00 93.31 69 LYS A CA 1
ATOM 546 C C . LYS A 1 69 ? -17.495 -4.734 24.932 1.00 93.31 69 LYS A C 1
ATOM 548 O O . LYS A 1 69 ? -18.202 -4.438 25.886 1.00 93.31 69 LYS A O 1
ATOM 553 N N . SER A 1 70 ? -17.616 -5.858 24.230 1.00 94.94 70 SER A N 1
ATOM 554 C CA . SER A 1 70 ? -18.591 -6.907 24.540 1.00 94.94 70 SER A CA 1
ATOM 555 C C . SER A 1 70 ? -18.336 -7.552 25.903 1.00 94.94 70 SER A C 1
ATOM 557 O O . SER A 1 70 ? -19.278 -7.895 26.601 1.00 94.94 70 SER A O 1
ATOM 559 N N . SER A 1 71 ? -17.070 -7.692 26.307 1.00 94.19 71 SER A N 1
ATOM 560 C CA . SER A 1 71 ? -16.702 -8.270 27.609 1.00 94.19 71 SER A CA 1
ATOM 561 C C . SER A 1 71 ? -16.910 -7.310 28.789 1.00 94.19 71 SER A C 1
ATOM 563 O O . SER A 1 71 ? -16.956 -7.748 29.936 1.00 94.19 71 SER A O 1
ATOM 565 N N . LEU A 1 72 ? -16.976 -6.000 28.525 1.00 89.06 72 LEU A N 1
ATOM 566 C CA . LEU A 1 72 ? -17.155 -4.943 29.530 1.00 89.06 72 LEU A CA 1
ATOM 567 C C . LEU A 1 72 ? -18.615 -4.484 29.687 1.00 89.06 72 LEU A C 1
ATOM 569 O O . LEU A 1 72 ? -18.900 -3.747 30.633 1.00 89.06 72 LEU A O 1
ATOM 573 N N . SER A 1 73 ? -19.503 -4.858 28.760 1.00 72.75 73 SER A N 1
ATOM 574 C CA . SER A 1 73 ? -20.947 -4.578 28.808 1.00 72.75 73 SER A CA 1
ATOM 575 C C . SER A 1 73 ? -21.713 -5.681 29.521 1.00 72.75 73 SER A C 1
ATOM 577 O O . SER A 1 73 ? -22.616 -5.339 30.313 1.00 72.75 73 SER A O 1
#

Secondary structure (DSSP, 8-state):
-HHHHHHHHHHHHHHHHHHHHHHHHHHHHTTT-HHHHHHHHHHHHHHHHHHHHHHHHHHHHHHHHHHHHHHH-